Protein AF-A0A520ZY25-F1 (afdb_monomer)

Mean predicted aligned error: 3.86 Å

Secondary structure (DSSP, 8-state):
-GGGGS-HHHHHHHHHT-TTSSPPPHHHHHHHHHHHTSGGGTT--S-----STT--

Radius of gyration: 14.31 Å; Cα contacts (8 Å, |Δi|>4): 32; chains: 1; bounding box: 31×20×37 Å

Foldseek 3Di:
DVCVVPPPVVSVVLLVQAPQSDDDDPVLVVVVVVCCPDPNVVVDDPDDDDPRNPRD

Nearest PDB structures (foldseek):
  2ph3-assembly1_A-2  TM=9.297E-01  e=5.679E-03  Thermus thermophilus HB8
  1q7b-assembly1_B  TM=9.365E-01  e=5.966E-02  Escherichia coli
  5o3z-assembly3_L  TM=7.688E-01  e=2.329E-02  Erwinia amylovora CFBP1430
  2foi-assembly1_C  TM=8.713E-01  e=1.870E-01  Plasmodium falciparum 3D7

Structure (mmCIF, N/CA/C/O backbone):
data_AF-A0A520ZY25-F1
#
_entry.id   AF-A0A520ZY25-F1
#
loop_
_atom_site.group_PDB
_atom_site.id
_atom_site.type_symbol
_atom_site.label_atom_id
_atom_site.label_alt_id
_atom_site.label_comp_id
_atom_site.label_asym_id
_atom_site.label_entity_id
_atom_site.label_seq_id
_atom_site.pdbx_PDB_ins_code
_atom_site.Cartn_x
_atom_site.Cartn_y
_atom_site.Cartn_z
_atom_site.occupancy
_atom_site.B_iso_or_equiv
_atom_site.auth_seq_id
_atom_site.auth_comp_id
_atom_site.auth_asym_id
_atom_site.auth_atom_id
_atom_site.pdbx_PDB_model_num
ATOM 1 N N . MET A 1 1 ? -12.334 -9.401 8.157 1.00 73.75 1 MET A N 1
ATOM 2 C CA . MET A 1 1 ? -10.936 -8.939 7.999 1.00 73.75 1 MET A CA 1
ATOM 3 C C . MET A 1 1 ? -10.104 -9.429 9.179 1.00 73.75 1 MET A C 1
ATOM 5 O O . MET A 1 1 ? -10.673 -9.827 10.185 1.00 73.75 1 MET A O 1
ATOM 9 N N . ILE A 1 2 ? -8.765 -9.427 9.105 1.00 79.88 2 ILE A N 1
ATOM 10 C CA . ILE A 1 2 ? -7.929 -9.852 10.255 1.00 79.88 2 ILE A CA 1
ATOM 11 C C . ILE A 1 2 ? -8.156 -8.971 11.501 1.00 79.88 2 ILE A C 1
ATOM 13 O O . ILE A 1 2 ? -7.891 -9.379 12.628 1.00 79.88 2 ILE A O 1
ATOM 17 N N . THR A 1 3 ? -8.705 -7.774 11.296 1.00 80.38 3 THR A N 1
ATOM 18 C CA . THR A 1 3 ? -9.106 -6.834 12.342 1.00 80.38 3 THR A CA 1
ATOM 19 C C . THR A 1 3 ? -10.293 -7.298 13.177 1.00 80.38 3 THR A C 1
ATOM 21 O O . THR A 1 3 ? -10.426 -6.836 14.301 1.00 80.38 3 THR A O 1
ATOM 24 N N . ASP A 1 4 ? -11.104 -8.242 12.695 1.00 83.44 4 ASP A N 1
ATOM 25 C CA . ASP A 1 4 ? -12.305 -8.717 13.403 1.00 83.44 4 ASP A CA 1
ATOM 26 C C . ASP A 1 4 ? -11.949 -9.479 14.698 1.00 83.44 4 ASP A C 1
ATOM 28 O O . ASP A 1 4 ? -12.788 -9.677 15.573 1.00 83.44 4 ASP A O 1
ATOM 32 N N . TYR A 1 5 ? -10.684 -9.891 14.843 1.00 84.62 5 TYR A N 1
ATOM 33 C CA . TYR A 1 5 ? -10.149 -10.490 16.069 1.00 84.62 5 TYR A CA 1
ATOM 34 C C . TYR A 1 5 ? -9.759 -9.451 17.134 1.00 84.62 5 TYR A C 1
ATOM 36 O O . TYR A 1 5 ? -9.545 -9.807 18.296 1.00 84.62 5 TYR A O 1
ATOM 44 N N . LEU A 1 6 ? -9.647 -8.168 16.773 1.00 78.62 6 LEU A N 1
ATOM 45 C CA . LEU A 1 6 ? -9.455 -7.092 17.737 1.00 78.62 6 LEU A CA 1
ATOM 46 C C . LEU A 1 6 ? -10.827 -6.697 18.284 1.00 78.62 6 LEU A C 1
ATOM 48 O O . LEU A 1 6 ? -11.653 -6.165 17.556 1.00 78.62 6 LEU A O 1
ATOM 52 N N . GLY A 1 7 ? -11.072 -6.935 19.576 1.00 87.19 7 GLY A N 1
ATOM 53 C CA . GLY A 1 7 ? -12.316 -6.493 20.218 1.00 87.19 7 GLY A CA 1
ATOM 54 C C . GLY A 1 7 ? -12.629 -5.014 19.936 1.00 87.19 7 GLY A C 1
ATOM 55 O O . GLY A 1 7 ? -11.711 -4.204 19.779 1.00 87.19 7 GLY A O 1
ATOM 56 N N . GLU A 1 8 ? -13.918 -4.665 19.896 1.00 86.44 8 GLU A N 1
ATOM 57 C CA . GLU A 1 8 ? -14.441 -3.411 19.320 1.00 86.44 8 GLU A CA 1
ATOM 58 C C . GLU A 1 8 ? -13.708 -2.133 19.757 1.00 86.44 8 GLU A C 1
ATOM 60 O O . GLU A 1 8 ? -13.460 -1.252 18.934 1.00 86.44 8 GLU A O 1
ATOM 65 N N . THR A 1 9 ? -13.321 -2.032 21.034 1.00 88.00 9 THR A N 1
ATOM 66 C CA . THR A 1 9 ? -12.569 -0.886 21.568 1.00 88.00 9 THR A CA 1
ATOM 67 C C . THR A 1 9 ? -11.247 -0.683 20.831 1.00 88.00 9 THR A C 1
ATOM 69 O O . THR A 1 9 ? -10.956 0.420 20.383 1.00 88.00 9 THR A O 1
ATOM 72 N N . ARG A 1 10 ? -10.478 -1.759 20.621 1.00 85.94 10 ARG A N 1
ATOM 73 C CA . ARG A 1 10 ? -9.177 -1.691 19.939 1.00 85.94 10 ARG A CA 1
ATOM 74 C C . ARG A 1 10 ? -9.334 -1.351 18.467 1.00 85.94 10 ARG A C 1
ATOM 76 O O . ARG A 1 10 ? -8.556 -0.566 17.943 1.00 85.94 10 ARG A O 1
ATOM 83 N N . GLN A 1 11 ? -10.352 -1.907 17.813 1.00 87.06 11 GLN A N 1
ATOM 84 C CA . GLN A 1 11 ? -10.641 -1.584 16.420 1.00 87.06 11 GLN A CA 1
ATOM 85 C C . GLN A 1 11 ? -10.974 -0.092 16.256 1.00 87.06 11 GLN A C 1
ATOM 87 O O . GLN A 1 11 ? -10.506 0.550 15.317 1.00 87.06 11 GLN A O 1
ATOM 92 N N . ARG A 1 12 ? -11.740 0.477 17.193 1.00 87.94 12 ARG A N 1
ATOM 93 C CA . ARG A 1 12 ? -12.110 1.897 17.193 1.00 87.94 12 ARG A CA 1
ATOM 94 C C . ARG A 1 12 ? -10.916 2.808 17.502 1.00 87.94 12 ARG A C 1
ATOM 96 O O . ARG A 1 12 ? -10.737 3.810 16.816 1.00 87.94 12 ARG A O 1
ATOM 103 N N . ASP A 1 13 ? -10.071 2.433 18.458 1.00 90.44 13 ASP A N 1
ATOM 104 C CA . ASP A 1 13 ? -8.841 3.169 18.779 1.00 90.44 13 ASP A CA 1
ATOM 105 C C . ASP A 1 13 ? -7.858 3.183 17.603 1.00 90.44 13 ASP A C 1
ATOM 107 O O . ASP A 1 13 ? -7.247 4.215 17.325 1.00 90.44 13 ASP A O 1
ATOM 111 N N . SER A 1 14 ? -7.733 2.066 16.877 1.00 87.88 14 SER A N 1
ATOM 112 C CA . SER A 1 14 ? -6.943 2.006 15.645 1.00 87.88 14 SER A CA 1
ATOM 113 C C . SER A 1 14 ? -7.522 2.906 14.554 1.00 87.88 14 SER A C 1
ATOM 115 O O . SER A 1 14 ? -6.772 3.645 13.928 1.00 87.88 14 SER A O 1
ATOM 117 N N . LEU A 1 15 ? -8.843 2.904 14.348 1.00 91.12 15 LEU A N 1
ATOM 118 C CA . LEU A 1 15 ? -9.486 3.776 13.356 1.00 91.12 15 LEU A CA 1
ATOM 119 C C . LEU A 1 15 ? -9.270 5.266 13.652 1.00 91.12 15 LEU A C 1
ATOM 121 O O . LEU A 1 15 ? -9.055 6.035 12.722 1.00 91.12 15 LEU A O 1
ATOM 125 N N . ASN A 1 16 ? -9.262 5.669 14.925 1.00 93.31 16 ASN A N 1
ATOM 126 C CA . ASN A 1 16 ? -8.999 7.058 15.318 1.00 93.31 16 ASN A CA 1
ATOM 127 C C . ASN A 1 16 ? -7.574 7.527 14.983 1.00 93.31 16 ASN A C 1
ATOM 129 O O . ASN A 1 16 ? -7.340 8.727 14.862 1.00 93.31 16 ASN A O 1
ATOM 133 N N . GLN A 1 17 ? -6.625 6.598 14.851 1.00 92.06 17 GLN A N 1
ATOM 134 C CA . GLN 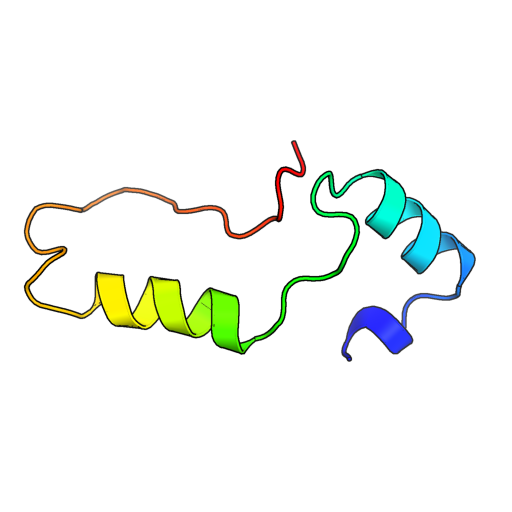A 1 17 ? -5.238 6.897 14.489 1.00 92.06 17 GLN A CA 1
ATOM 135 C C . GLN A 1 17 ? -5.009 6.922 12.976 1.00 92.06 17 GLN A C 1
ATOM 137 O O . GLN A 1 17 ? -3.938 7.331 12.541 1.00 92.06 17 GLN A O 1
ATOM 142 N N . ILE A 1 18 ? -5.991 6.502 12.172 1.00 94.62 18 ILE A N 1
ATOM 143 C CA . ILE A 1 18 ? -5.892 6.466 10.713 1.00 94.62 18 ILE A CA 1
ATOM 144 C C . ILE A 1 18 ? -6.641 7.682 10.145 1.00 94.62 18 ILE A C 1
ATOM 146 O O . ILE A 1 18 ? -7.871 7.667 10.108 1.00 94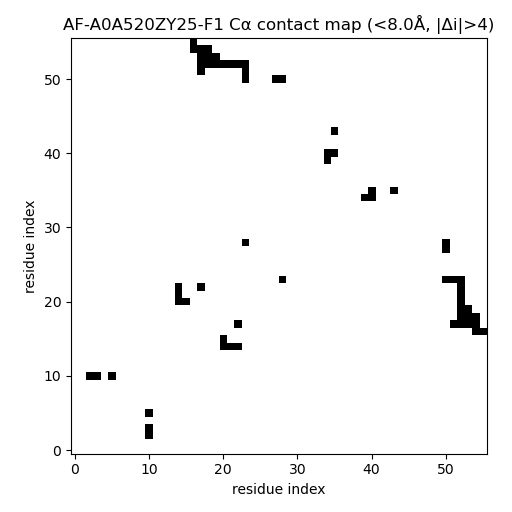.62 18 ILE A O 1
ATOM 150 N N . PRO A 1 19 ? -5.950 8.719 9.637 1.00 95.25 19 PRO A N 1
ATOM 151 C CA . PRO A 1 19 ? -6.590 9.889 9.031 1.00 95.25 19 PRO A CA 1
ATOM 152 C C . PRO A 1 19 ? -7.567 9.578 7.895 1.00 95.25 19 PRO A C 1
ATOM 154 O O . PRO A 1 19 ? -8.572 10.266 7.743 1.00 95.25 19 PRO A O 1
ATOM 157 N N . VAL A 1 20 ? -7.302 8.535 7.104 1.00 95.81 20 VAL A N 1
ATOM 158 C CA . VAL A 1 20 ? -8.213 8.074 6.039 1.00 95.81 20 VAL A CA 1
ATOM 159 C C . VAL A 1 20 ? -9.540 7.519 6.599 1.00 95.81 20 VAL A C 1
ATOM 161 O O . VAL A 1 20 ? -10.513 7.387 5.860 1.00 95.81 20 VAL A O 1
ATOM 164 N N . GLY A 1 21 ? -9.620 7.232 7.902 1.00 93.50 21 GLY A N 1
ATOM 165 C CA . GLY A 1 21 ? -10.861 6.881 8.597 1.00 93.50 21 GLY A CA 1
ATOM 166 C C . GLY A 1 21 ? -11.362 5.459 8.339 1.00 93.50 21 GLY A C 1
ATOM 167 O O . GLY A 1 21 ? -12.486 5.126 8.713 1.00 93.50 21 GLY A O 1
ATOM 168 N N . ARG A 1 22 ? -10.550 4.610 7.701 1.00 93.69 22 ARG A N 1
ATOM 169 C CA . ARG A 1 22 ? -10.852 3.194 7.454 1.00 93.69 22 ARG A CA 1
ATOM 170 C C . ARG A 1 22 ? -9.586 2.349 7.426 1.00 93.69 22 ARG A C 1
ATOM 172 O O . ARG A 1 22 ? -8.492 2.863 7.209 1.00 93.69 22 ARG A O 1
ATOM 179 N N . PHE A 1 23 ? -9.758 1.042 7.592 1.00 92.81 23 PHE A N 1
ATOM 180 C CA . PHE A 1 23 ? -8.684 0.089 7.336 1.00 92.81 23 PHE A CA 1
ATOM 181 C C . PHE A 1 23 ? -8.362 0.019 5.841 1.00 92.81 23 PHE A C 1
ATOM 183 O O . PHE A 1 23 ? -9.225 0.250 4.990 1.00 92.81 23 PHE A O 1
ATOM 190 N N . CYS A 1 24 ? -7.096 -0.270 5.555 1.00 93.31 24 CYS A N 1
ATOM 191 C CA . CYS A 1 24 ? -6.612 -0.495 4.203 1.00 93.31 24 CYS A CA 1
ATOM 192 C C . CYS A 1 24 ? -7.158 -1.825 3.673 1.00 93.31 24 CYS A C 1
ATOM 194 O O . CYS A 1 24 ? -7.135 -2.831 4.390 1.00 93.31 24 CYS A O 1
ATOM 196 N N . ASP A 1 25 ? -7.622 -1.819 2.427 1.00 94.56 25 ASP A N 1
ATOM 197 C CA . ASP A 1 25 ? -8.024 -3.038 1.736 1.00 94.56 25 ASP A CA 1
ATOM 198 C C . ASP A 1 25 ? -6.791 -3.734 1.125 1.00 94.56 25 ASP A C 1
ATOM 200 O O . ASP A 1 25 ? -5.854 -3.056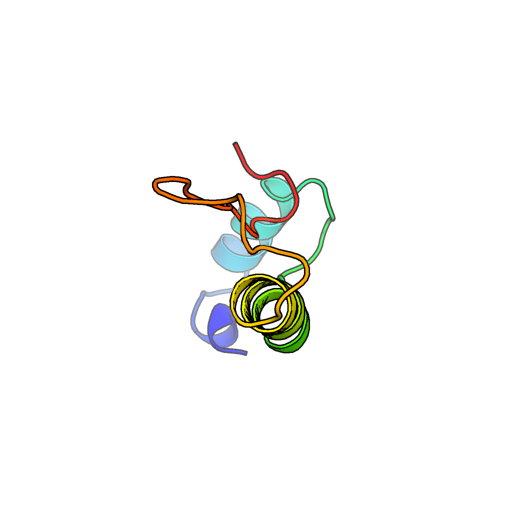 0.684 1.00 94.56 25 ASP A O 1
ATOM 204 N N . PRO A 1 26 ? -6.749 -5.080 1.066 1.00 94.62 26 PRO A N 1
ATOM 205 C CA . PRO A 1 26 ? -5.614 -5.817 0.501 1.00 94.62 26 PRO A CA 1
ATOM 206 C C . PRO A 1 26 ? -5.225 -5.369 -0.917 1.00 94.62 26 PRO A C 1
ATOM 208 O O . PRO A 1 26 ? -4.044 -5.348 -1.271 1.00 94.62 26 PRO A O 1
ATOM 211 N N . GLU A 1 27 ? -6.210 -4.980 -1.724 1.00 97.00 27 GLU A N 1
ATOM 212 C CA . GLU A 1 27 ? -6.039 -4.501 -3.092 1.00 97.00 27 GLU A CA 1
ATOM 213 C C . GLU A 1 27 ? -5.223 -3.205 -3.152 1.00 97.00 27 GLU A C 1
ATOM 215 O O . GLU A 1 27 ? -4.435 -3.012 -4.075 1.00 97.00 27 GLU A O 1
ATOM 220 N N . GLU A 1 28 ? -5.338 -2.327 -2.155 1.00 96.31 28 GLU A N 1
ATOM 221 C CA . GLU A 1 28 ? -4.579 -1.073 -2.115 1.00 96.31 28 GLU A CA 1
ATOM 222 C C . GLU A 1 28 ? -3.082 -1.320 -1.912 1.00 96.31 28 GLU A C 1
ATOM 224 O O . GLU A 1 28 ? -2.253 -0.663 -2.546 1.00 96.31 28 GLU A O 1
ATOM 229 N N . VAL A 1 29 ? -2.725 -2.325 -1.106 1.00 96.62 29 VAL A N 1
ATOM 230 C CA . VAL A 1 29 ? -1.338 -2.796 -0.993 1.00 96.62 29 VAL A CA 1
ATOM 231 C C . VAL A 1 29 ? -0.890 -3.434 -2.310 1.00 96.62 29 VAL A C 1
ATOM 233 O O . VAL A 1 29 ? 0.210 -3.155 -2.795 1.00 96.62 29 VAL A O 1
ATOM 236 N N . ALA A 1 30 ? -1.748 -4.248 -2.933 1.00 97.81 30 ALA A N 1
ATOM 237 C CA . ALA A 1 30 ? -1.445 -4.898 -4.205 1.00 97.81 30 ALA A CA 1
ATOM 238 C C . ALA A 1 30 ? -1.179 -3.890 -5.336 1.00 97.81 30 ALA A C 1
ATOM 240 O O . ALA A 1 30 ? -0.291 -4.126 -6.152 1.00 97.81 30 ALA A O 1
ATOM 241 N N . HIS A 1 31 ? -1.868 -2.744 -5.369 1.00 98.00 31 HIS A N 1
ATOM 242 C CA . HIS A 1 31 ? -1.600 -1.684 -6.345 1.00 98.00 31 HIS A CA 1
ATOM 243 C C . HIS A 1 31 ? -0.181 -1.114 -6.211 1.00 98.00 31 HIS A C 1
ATOM 245 O O . HIS A 1 31 ? 0.512 -0.954 -7.219 1.00 98.00 31 HIS A O 1
ATOM 251 N N . VAL A 1 32 ? 0.286 -0.859 -4.982 1.00 97.81 32 VAL A N 1
ATOM 252 C CA . VAL A 1 32 ? 1.657 -0.379 -4.733 1.00 97.81 32 VAL A CA 1
ATOM 253 C C . VAL A 1 32 ? 2.675 -1.426 -5.174 1.00 97.81 32 VAL A C 1
ATOM 255 O O . VAL A 1 32 ? 3.617 -1.102 -5.896 1.00 97.81 32 VAL A O 1
ATOM 258 N N . VAL A 1 33 ? 2.459 -2.692 -4.812 1.00 97.94 33 VAL A N 1
ATOM 259 C CA . VAL A 1 33 ? 3.327 -3.798 -5.242 1.00 97.94 33 VAL A CA 1
ATOM 260 C C . VAL A 1 33 ? 3.344 -3.914 -6.767 1.00 97.94 33 VAL A C 1
ATOM 262 O O . VAL A 1 33 ? 4.419 -3.998 -7.356 1.00 97.94 33 VAL A O 1
ATOM 265 N N . SER A 1 34 ? 2.180 -3.849 -7.418 1.00 98.31 34 SE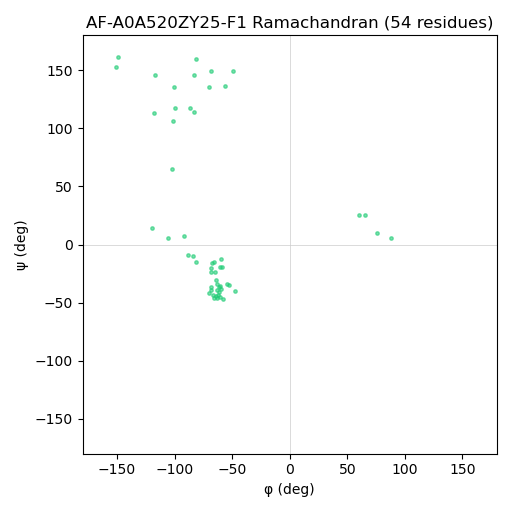R A N 1
ATOM 266 C CA . SER A 1 34 ? 2.054 -3.913 -8.876 1.00 98.31 34 SER A CA 1
ATOM 267 C C . SER A 1 34 ? 2.810 -2.781 -9.571 1.00 98.31 34 SER A C 1
ATOM 269 O O . SER A 1 34 ? 3.415 -3.006 -10.618 1.00 98.31 34 SER A O 1
ATOM 271 N N . PHE A 1 35 ? 2.800 -1.571 -9.007 1.00 98.25 35 PHE A N 1
ATOM 272 C CA . PHE A 1 35 ? 3.610 -0.465 -9.508 1.00 98.25 35 PHE A CA 1
ATOM 273 C C . PHE A 1 35 ? 5.105 -0.747 -9.324 1.00 98.25 35 PHE A C 1
ATOM 275 O O . PHE A 1 35 ? 5.873 -0.591 -10.273 1.00 98.25 35 PHE A O 1
ATOM 282 N N . LEU A 1 36 ? 5.512 -1.214 -8.140 1.00 97.88 36 LEU A N 1
ATOM 283 C CA . LEU A 1 36 ? 6.913 -1.479 -7.811 1.00 97.88 36 LEU A CA 1
ATOM 284 C C . LEU A 1 36 ? 7.547 -2.586 -8.658 1.00 97.88 36 LEU A C 1
ATOM 286 O O . LEU A 1 36 ? 8.741 -2.499 -8.930 1.00 97.88 36 LEU A O 1
ATOM 290 N N . VAL A 1 37 ? 6.784 -3.585 -9.105 1.00 97.75 37 VAL A N 1
ATOM 291 C CA . VAL A 1 37 ? 7.288 -4.634 -10.014 1.00 9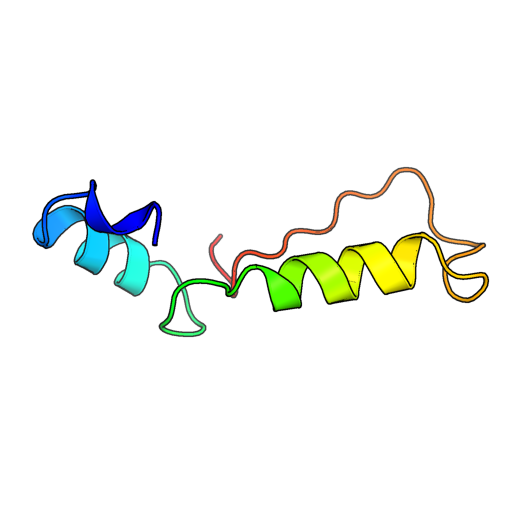7.75 37 VAL A CA 1
ATOM 292 C C . VAL A 1 37 ? 7.248 -4.230 -11.492 1.00 97.75 37 VAL A C 1
ATOM 294 O O . VAL A 1 37 ? 7.782 -4.943 -12.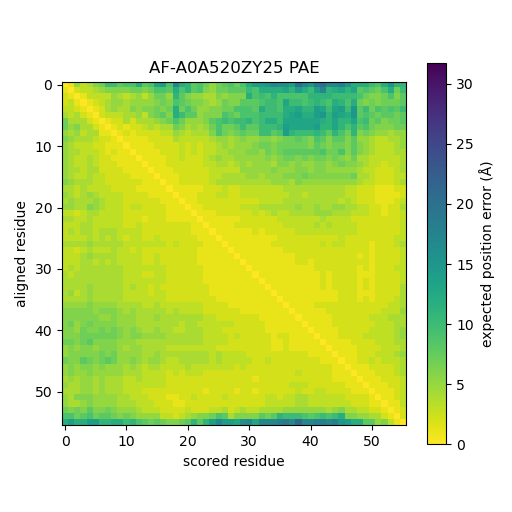340 1.00 97.75 37 VAL A O 1
ATOM 297 N N . SER A 1 38 ? 6.599 -3.113 -11.826 1.00 98.31 38 SER A N 1
ATOM 298 C CA . SER A 1 38 ? 6.477 -2.646 -13.207 1.00 98.31 38 SER A CA 1
ATOM 299 C C . SER A 1 38 ? 7.736 -1.899 -13.676 1.00 98.31 38 SER A C 1
ATOM 301 O O . SER A 1 38 ? 8.461 -1.337 -12.860 1.00 98.31 38 SER A O 1
ATOM 303 N N . PRO A 1 39 ? 7.976 -1.768 -14.994 1.00 98.19 39 PRO A N 1
ATOM 304 C CA . PRO A 1 39 ? 9.073 -0.942 -15.510 1.00 98.19 39 PRO A CA 1
ATOM 305 C C . PRO A 1 39 ? 9.000 0.541 -15.104 1.00 98.19 39 PRO A C 1
ATOM 307 O O . PRO A 1 39 ? 10.009 1.242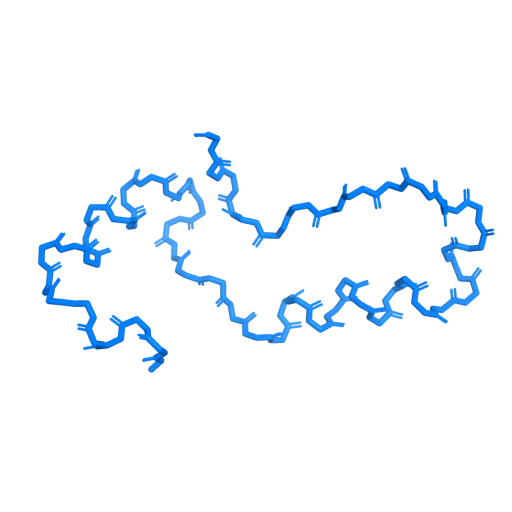 -15.161 1.00 98.19 39 PRO A O 1
ATOM 310 N N . LEU A 1 40 ? 7.824 1.032 -14.692 1.00 98.12 40 LEU A N 1
ATOM 311 C CA . LEU A 1 40 ? 7.612 2.432 -14.310 1.00 98.12 40 LEU A CA 1
ATOM 312 C C . LEU A 1 40 ? 8.349 2.812 -13.019 1.00 98.12 40 LEU A C 1
ATOM 314 O O . LEU A 1 40 ? 8.655 3.984 -12.813 1.00 98.12 40 LEU A O 1
ATOM 318 N N . SER A 1 41 ? 8.655 1.837 -12.162 1.00 98.12 41 SER A N 1
ATOM 319 C CA . SER A 1 41 ? 9.373 2.043 -10.902 1.00 98.12 41 SER A CA 1
ATOM 320 C C . SER A 1 41 ? 10.892 1.880 -11.040 1.00 98.12 41 SER A C 1
ATOM 322 O O . SER A 1 41 ? 11.589 1.906 -10.030 1.00 98.12 41 SER A O 1
ATOM 324 N N . GLY A 1 42 ? 11.438 1.729 -12.255 1.00 97.94 42 GLY A N 1
ATOM 325 C CA . GLY A 1 42 ? 12.817 1.264 -12.484 1.00 97.94 42 GLY A CA 1
ATOM 326 C C . GLY A 1 42 ? 13.949 2.105 -11.871 1.00 97.94 42 GLY A C 1
ATOM 327 O O . GLY A 1 42 ? 15.086 1.644 -11.822 1.00 97.94 42 GLY A O 1
ATOM 328 N N . PHE A 1 43 ? 13.662 3.316 -11.387 1.00 97.56 43 PHE A N 1
ATOM 329 C CA . PHE A 1 43 ? 14.624 4.178 -10.688 1.00 97.56 43 PHE A CA 1
ATOM 330 C C . PHE A 1 43 ? 14.408 4.247 -9.162 1.00 97.56 43 PHE A C 1
ATOM 332 O O . PHE A 1 43 ? 15.074 5.012 -8.466 1.00 97.56 43 PHE A O 1
ATOM 339 N N . ILE A 1 44 ? 13.474 3.461 -8.621 1.00 97.50 44 ILE A N 1
ATOM 340 C CA . ILE A 1 44 ? 13.149 3.394 -7.194 1.00 97.50 44 ILE A CA 1
ATOM 341 C C . ILE A 1 44 ? 13.841 2.169 -6.593 1.00 97.50 44 ILE A C 1
ATOM 343 O O . ILE A 1 44 ? 13.547 1.032 -6.946 1.00 97.50 44 ILE A O 1
ATOM 347 N N . THR A 1 45 ? 14.754 2.393 -5.650 1.00 96.94 45 THR A N 1
ATOM 348 C CA . THR A 1 45 ? 15.423 1.325 -4.893 1.00 96.94 45 THR A CA 1
ATOM 349 C C . THR A 1 45 ? 15.818 1.806 -3.497 1.00 96.94 45 THR A C 1
ATOM 351 O O . THR A 1 45 ? 16.015 3.004 -3.278 1.00 96.94 45 THR A O 1
ATOM 354 N N . GLY A 1 46 ? 15.906 0.883 -2.534 1.00 96.88 46 GLY A N 1
ATOM 355 C CA . GLY A 1 46 ? 16.304 1.181 -1.152 1.00 96.88 46 GLY A CA 1
ATOM 356 C C . GLY A 1 46 ? 15.317 2.069 -0.384 1.00 96.88 46 GLY A C 1
ATOM 357 O O . GLY A 1 46 ? 15.724 2.798 0.521 1.00 96.88 46 GLY A O 1
ATOM 358 N N . LYS A 1 47 ? 14.035 2.058 -0.765 1.00 96.69 47 LYS A N 1
ATOM 359 C CA . LYS A 1 47 ? 12.969 2.842 -0.129 1.00 96.69 47 LYS A CA 1
ATOM 360 C C . LYS A 1 47 ? 11.916 1.933 0.487 1.00 96.69 47 LYS A C 1
ATOM 362 O O . LYS A 1 47 ? 11.620 0.871 -0.050 1.00 96.69 47 LYS A O 1
ATOM 367 N N . ILE A 1 48 ? 11.357 2.395 1.599 1.00 95.19 48 ILE A N 1
ATOM 368 C CA . ILE A 1 48 ? 10.189 1.815 2.261 1.00 95.19 48 ILE A CA 1
ATOM 369 C C . ILE A 1 48 ? 8.991 2.682 1.865 1.00 95.19 48 ILE A C 1
ATOM 371 O O . ILE A 1 48 ? 9.113 3.908 1.839 1.00 95.19 48 ILE A O 1
ATOM 375 N N . ILE A 1 49 ? 7.875 2.051 1.503 1.00 95.00 49 ILE A N 1
ATOM 376 C CA . ILE A 1 49 ? 6.622 2.738 1.177 1.00 95.00 49 ILE A CA 1
ATOM 377 C C . ILE A 1 49 ? 5.572 2.293 2.187 1.00 95.00 49 ILE A C 1
ATOM 379 O O . ILE A 1 49 ? 5.161 1.133 2.181 1.00 95.00 49 ILE A O 1
ATOM 383 N N . ASP A 1 50 ? 5.136 3.227 3.026 1.00 94.94 50 ASP A N 1
ATOM 384 C CA . ASP A 1 50 ? 4.136 2.968 4.055 1.00 94.94 50 ASP A CA 1
ATOM 385 C C . ASP A 1 50 ? 2.718 3.135 3.492 1.00 94.94 50 ASP A C 1
ATOM 387 O O . ASP A 1 50 ? 2.309 4.223 3.083 1.00 94.94 50 ASP A O 1
ATOM 391 N N . VAL A 1 51 ? 1.941 2.049 3.493 1.00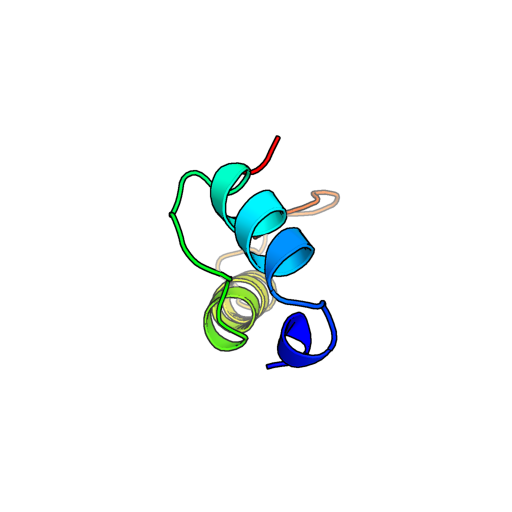 95.12 51 VAL A N 1
ATOM 392 C CA . VAL A 1 51 ? 0.532 2.025 3.057 1.00 95.12 51 VAL A CA 1
ATOM 393 C C . VAL A 1 51 ? -0.373 2.016 4.291 1.00 95.12 51 VAL A C 1
ATOM 395 O O . VAL A 1 51 ? -1.042 1.033 4.594 1.00 95.12 51 VAL A O 1
ATOM 398 N N . ILE A 1 52 ? -0.327 3.104 5.064 1.00 94.19 52 ILE A N 1
ATOM 399 C CA . ILE A 1 52 ? -0.898 3.162 6.427 1.00 94.19 52 ILE A CA 1
ATOM 400 C C . ILE A 1 52 ? -2.002 4.212 6.607 1.00 94.19 52 ILE A C 1
ATOM 402 O O . ILE A 1 52 ? -2.356 4.568 7.728 1.00 94.19 52 ILE A O 1
ATOM 406 N N . GLY A 1 53 ? -2.544 4.748 5.510 1.00 93.44 53 GLY A N 1
ATOM 407 C CA . GLY A 1 53 ? -3.677 5.682 5.560 1.00 93.44 53 GLY A CA 1
ATOM 408 C C . GLY A 1 53 ? -3.407 6.975 6.343 1.00 93.44 53 GLY A C 1
ATOM 409 O O . GLY A 1 53 ? -4.348 7.577 6.855 1.00 93.44 53 GLY A O 1
ATOM 410 N N . GLY A 1 54 ? -2.137 7.385 6.451 1.00 91.50 54 GLY A N 1
ATOM 411 C CA . GLY A 1 54 ? -1.704 8.592 7.161 1.00 91.50 54 GLY A CA 1
ATOM 412 C C . GLY A 1 54 ? -1.422 8.409 8.655 1.00 91.50 54 GLY A C 1
ATOM 413 O O . GLY A 1 54 ? -1.169 9.401 9.332 1.00 91.50 54 GLY A O 1
ATOM 414 N N . CYS A 1 55 ? -1.472 7.180 9.180 1.00 87.88 55 CYS A N 1
ATOM 415 C CA . CYS A 1 55 ? -1.025 6.901 10.545 1.00 87.88 55 CYS A CA 1
ATOM 416 C C . CYS A 1 55 ? 0.441 7.360 10.695 1.00 87.88 55 CYS A C 1
ATOM 418 O O . CYS A 1 55 ? 1.233 7.163 9.777 1.00 87.88 55 CYS A O 1
ATOM 420 N N . THR A 1 56 ? 0.797 8.024 11.793 1.00 68.81 56 THR A N 1
ATOM 421 C CA . THR A 1 56 ? 2.173 8.474 12.088 1.00 68.81 56 THR A CA 1
ATOM 422 C C . THR A 1 56 ? 2.580 7.976 13.461 1.00 68.81 56 THR A C 1
ATOM 424 O O . THR A 1 56 ? 1.707 8.007 14.356 1.00 68.81 56 THR A O 1
#

pLDDT: mean 92.36, std 6.55, range [68.81, 98.31]

Solvent-accessible surface area (backbone atoms only — not comparable to ful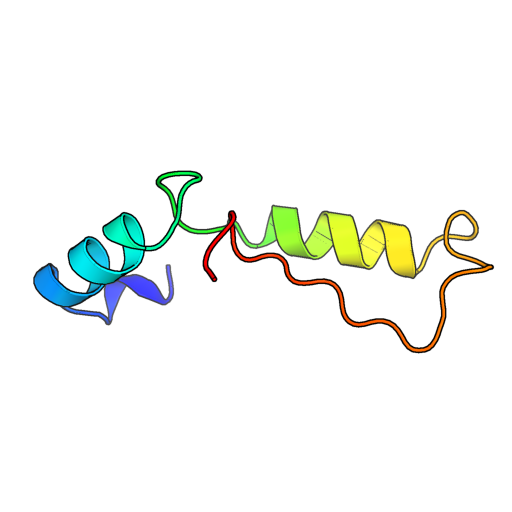l-atom values): 3675 Å² total; per-residue (Å²): 111,88,60,72,77,43,58,69,70,57,46,50,56,52,37,75,51,19,74,68,64,54,84,82,56,73,64,64,57,47,50,55,50,56,45,61,76,34,81,88,30,75,87,70,75,98,73,86,80,86,87,53,51,73,47,129

Sequence (56 aa):
MITDYLGETRQRDSLNQIPVGRFCDPEEVAHVVSFLVSPLSGFITGKIIDVIGGCT